Protein AF-A0A7X9LZA5-F1 (afdb_monomer_lite)

Sequence (127 aa):
MIKFIFQLMLGFFCGILMIKWFPLTFPIDASELFVSFVFHPLEFFAASIMFIIGIIVNGKIINSMITILVTAVKRRNIPFRKFTLGIVLLVVYAALLKVGFWQTLALLSFSIAYGIISLDFRKENTL

Secondary structure (DSSP, 8-state):
-HHHHHHHHHHHHHHHHHHHHS---SS--HHHHHHHHHH-HHHHHHHHHHHHHHHHHHHHHHHHHHHHHHHHHHHS---HHHHHHHHHHHHHHHHHHHH-HHHHHHHHHHHHHHHHHHHHHHHHTT-

Structure (mmCIF, N/CA/C/O backbone):
data_AF-A0A7X9LZA5-F1
#
_entry.id   AF-A0A7X9LZA5-F1
#
loop_
_atom_site.group_PDB
_atom_site.id
_atom_site.type_symbol
_atom_site.label_atom_id
_atom_site.label_alt_id
_atom_site.label_comp_id
_atom_site.label_asym_id
_atom_site.label_entity_id
_atom_site.label_seq_id
_atom_site.pdbx_PDB_ins_code
_atom_site.Cartn_x
_atom_site.Cartn_y
_atom_site.Cartn_z
_atom_site.occupancy
_atom_site.B_iso_or_equiv
_atom_site.auth_seq_id
_atom_site.auth_comp_id
_atom_site.auth_asym_id
_atom_site.auth_atom_id
_atom_site.pdbx_PDB_model_num
ATOM 1 N N . MET A 1 1 ? -20.650 -3.350 4.205 1.00 69.62 1 MET A N 1
ATOM 2 C CA . MET A 1 1 ? -19.726 -4.499 4.065 1.00 69.62 1 MET A CA 1
ATOM 3 C C . MET A 1 1 ? -19.348 -4.748 2.609 1.00 69.62 1 MET A C 1
ATOM 5 O O . MET A 1 1 ? -18.157 -4.753 2.349 1.00 69.62 1 MET A O 1
ATOM 9 N N . ILE A 1 2 ? -20.303 -4.808 1.663 1.00 77.81 2 ILE A N 1
ATOM 10 C CA . ILE A 1 2 ? -20.018 -4.908 0.210 1.00 77.81 2 ILE A CA 1
ATOM 11 C C . ILE A 1 2 ? -18.943 -3.917 -0.266 1.00 77.81 2 ILE A C 1
ATOM 13 O O . ILE A 1 2 ? -17.978 -4.327 -0.895 1.00 77.81 2 ILE A O 1
ATOM 17 N N . LYS A 1 3 ? -19.047 -2.631 0.110 1.00 81.81 3 LYS A N 1
ATOM 18 C CA . LYS A 1 3 ? -18.068 -1.602 -0.293 1.00 81.81 3 LYS A CA 1
ATOM 19 C C . LYS A 1 3 ? -16.641 -1.930 0.162 1.00 81.81 3 LYS A C 1
ATOM 21 O O . LYS A 1 3 ? -15.701 -1.688 -0.577 1.00 81.81 3 LYS A O 1
ATOM 26 N N . PHE A 1 4 ? -16.497 -2.496 1.359 1.00 78.88 4 PHE A N 1
ATOM 27 C CA . PHE A 1 4 ? -15.199 -2.837 1.943 1.00 78.88 4 PHE A CA 1
ATOM 28 C C . PHE A 1 4 ? -14.596 -4.071 1.276 1.00 78.88 4 PHE A C 1
ATOM 30 O O . PHE A 1 4 ? -13.412 -4.092 0.984 1.00 78.88 4 PHE A O 1
ATOM 37 N N . ILE A 1 5 ? -15.429 -5.074 0.989 1.00 82.62 5 ILE A N 1
ATOM 38 C CA . ILE A 1 5 ? -15.025 -6.276 0.250 1.00 82.62 5 ILE A CA 1
ATOM 39 C C . ILE A 1 5 ? -14.592 -5.891 -1.166 1.00 82.62 5 ILE A C 1
ATOM 41 O O . ILE A 1 5 ? -13.539 -6.320 -1.617 1.00 82.62 5 ILE A O 1
ATOM 45 N N . PHE A 1 6 ? -15.352 -5.022 -1.836 1.00 85.88 6 PHE A N 1
ATOM 46 C CA . PHE A 1 6 ? -14.997 -4.526 -3.162 1.00 85.88 6 PHE A CA 1
ATOM 47 C C . PHE A 1 6 ? -13.680 -3.741 -3.145 1.00 85.88 6 PHE A C 1
ATOM 49 O O . PHE A 1 6 ? -12.823 -3.970 -3.986 1.00 85.88 6 PHE A O 1
ATOM 56 N N . GLN A 1 7 ? -13.480 -2.866 -2.153 1.00 85.75 7 GLN A N 1
ATOM 57 C CA . GLN A 1 7 ? -12.209 -2.161 -1.958 1.00 85.75 7 GLN A CA 1
ATOM 58 C C . GLN A 1 7 ? -11.053 -3.126 -1.686 1.00 85.75 7 GLN A C 1
ATOM 60 O O . GLN A 1 7 ? -9.979 -2.952 -2.244 1.00 85.75 7 GLN A O 1
ATOM 65 N N . LEU A 1 8 ? -11.268 -4.159 -0.875 1.00 85.06 8 LEU A N 1
ATOM 66 C CA . LEU A 1 8 ? -10.257 -5.169 -0.581 1.00 85.06 8 LEU A CA 1
ATOM 67 C C . LEU A 1 8 ? -9.869 -5.954 -1.844 1.00 85.06 8 LEU A C 1
ATOM 69 O O . LEU A 1 8 ? -8.686 -6.116 -2.124 1.00 85.06 8 LEU A O 1
ATOM 73 N N . MET A 1 9 ? -10.857 -6.395 -2.628 1.00 87.50 9 MET A N 1
ATOM 74 C CA . MET A 1 9 ? -10.626 -7.082 -3.902 1.00 87.50 9 MET A CA 1
ATOM 75 C C . MET A 1 9 ? -9.905 -6.180 -4.902 1.00 87.50 9 MET A C 1
ATOM 77 O O . MET A 1 9 ? -8.954 -6.617 -5.542 1.00 87.50 9 MET A O 1
ATOM 81 N N . LEU A 1 10 ? -10.323 -4.917 -5.006 1.00 89.50 10 LEU A N 1
ATOM 82 C CA . LEU A 1 10 ? -9.702 -3.937 -5.889 1.00 89.50 10 LEU A CA 1
ATOM 83 C C . LEU A 1 10 ? -8.252 -3.656 -5.471 1.00 89.50 10 LEU A C 1
ATOM 85 O O . LEU A 1 10 ? -7.362 -3.696 -6.310 1.00 89.50 10 LEU A O 1
ATOM 89 N N . GLY A 1 11 ? -7.997 -3.443 -4.177 1.00 87.75 11 GLY A N 1
ATOM 90 C CA . GLY A 1 11 ? -6.653 -3.224 -3.639 1.00 87.75 11 GLY A CA 1
ATOM 91 C C . GLY A 1 11 ? -5.734 -4.430 -3.842 1.00 87.75 11 GLY A C 1
ATOM 92 O O . GLY A 1 11 ? -4.578 -4.257 -4.225 1.00 87.75 11 GLY A O 1
ATOM 93 N N . PHE A 1 12 ? -6.257 -5.646 -3.660 1.00 86.94 12 PHE A N 1
ATOM 94 C CA . PHE A 1 12 ? -5.539 -6.891 -3.938 1.00 86.94 12 PHE A CA 1
ATOM 95 C C . PHE A 1 12 ? -5.191 -7.030 -5.422 1.00 86.94 12 PHE A C 1
ATOM 97 O O . PHE A 1 12 ? -4.046 -7.317 -5.767 1.00 86.94 12 PHE A O 1
ATOM 104 N N . PHE A 1 13 ? -6.163 -6.784 -6.301 1.00 90.38 13 PHE A N 1
ATOM 105 C CA . PHE A 1 13 ? -5.974 -6.862 -7.745 1.00 90.38 13 PHE A CA 1
ATOM 106 C C . PHE A 1 13 ? -4.947 -5.835 -8.232 1.00 90.38 13 PHE A C 1
ATOM 108 O O . PHE A 1 13 ? -3.999 -6.203 -8.921 1.00 90.38 13 PHE A O 1
ATOM 115 N N . CYS A 1 14 ? -5.069 -4.575 -7.801 1.00 89.50 14 CYS A N 1
ATOM 116 C CA . CYS A 1 14 ? -4.089 -3.531 -8.095 1.00 89.50 14 CYS A CA 1
ATOM 117 C C . CYS A 1 14 ? -2.688 -3.907 -7.599 1.00 89.50 14 CYS A C 1
ATOM 119 O O . CYS A 1 14 ? -1.722 -3.732 -8.335 1.00 89.50 14 CYS A O 1
ATOM 121 N N . GLY A 1 15 ? -2.576 -4.471 -6.391 1.00 85.88 15 GLY A N 1
ATOM 122 C CA . GLY A 1 15 ? -1.299 -4.934 -5.853 1.00 85.88 15 GLY A CA 1
ATOM 123 C C . GLY A 1 15 ? -0.667 -6.046 -6.693 1.00 85.88 15 GLY A C 1
ATOM 124 O O . GLY A 1 15 ? 0.515 -5.969 -7.002 1.00 85.88 15 GLY A O 1
ATOM 125 N N . ILE A 1 16 ? -1.443 -7.040 -7.137 1.00 87.44 16 ILE A N 1
ATOM 126 C CA . ILE A 1 16 ? -0.932 -8.106 -8.016 1.00 87.44 16 ILE A CA 1
ATOM 127 C C . ILE A 1 16 ? -0.494 -7.558 -9.375 1.00 87.44 16 ILE A C 1
ATOM 129 O O . ILE A 1 16 ? 0.579 -7.921 -9.854 1.00 87.44 16 ILE A O 1
ATOM 133 N N . LEU A 1 17 ? -1.314 -6.714 -10.008 1.00 87.00 17 LEU A N 1
ATOM 134 C CA . LEU A 1 17 ? -0.994 -6.135 -11.316 1.00 87.00 17 LEU A CA 1
ATOM 135 C C . LEU A 1 17 ? 0.281 -5.299 -11.240 1.00 87.00 17 LEU A C 1
ATOM 137 O O . LEU A 1 17 ? 1.168 -5.446 -12.073 1.00 87.00 17 LEU A O 1
ATOM 141 N N . MET A 1 18 ? 0.402 -4.487 -10.194 1.00 86.50 18 MET A N 1
ATOM 142 C CA . MET A 1 18 ? 1.607 -3.721 -9.922 1.00 86.50 18 MET A CA 1
ATOM 143 C C . MET A 1 18 ? 2.825 -4.626 -9.717 1.00 86.50 18 MET A C 1
ATOM 145 O O . MET A 1 18 ? 3.859 -4.367 -10.317 1.00 86.50 18 MET A O 1
ATOM 149 N N . ILE A 1 19 ? 2.726 -5.693 -8.915 1.00 85.88 19 ILE A N 1
ATOM 150 C CA . ILE A 1 19 ? 3.856 -6.611 -8.697 1.00 85.88 19 ILE A CA 1
ATOM 151 C C . ILE A 1 19 ? 4.304 -7.263 -10.010 1.00 85.88 19 ILE A C 1
ATOM 153 O O . ILE A 1 19 ? 5.498 -7.434 -10.228 1.00 85.88 19 ILE A O 1
ATOM 157 N N . LYS A 1 20 ? 3.360 -7.614 -10.889 1.00 85.44 20 LYS A N 1
ATOM 158 C CA . LYS A 1 20 ? 3.672 -8.237 -12.181 1.00 85.44 20 LYS A CA 1
ATOM 159 C C . LYS A 1 20 ? 4.292 -7.278 -13.190 1.00 85.44 20 LYS A C 1
ATOM 161 O O . LYS A 1 20 ? 5.125 -7.710 -13.975 1.00 85.44 20 LYS A O 1
ATOM 166 N N . TRP A 1 21 ? 3.846 -6.027 -13.215 1.00 84.50 21 TRP A N 1
ATOM 167 C CA . TRP A 1 21 ? 4.265 -5.056 -14.227 1.00 84.50 21 TRP A CA 1
ATOM 168 C C . TRP A 1 21 ? 5.419 -4.163 -13.785 1.00 84.50 21 TRP A C 1
ATOM 170 O O . TRP A 1 21 ? 6.027 -3.513 -14.625 1.00 84.50 21 TRP A O 1
ATOM 180 N N . PHE A 1 22 ? 5.725 -4.111 -12.489 1.00 78.56 22 PHE A N 1
ATOM 181 C CA . PHE A 1 22 ? 6.804 -3.283 -11.971 1.00 78.56 22 PHE A CA 1
ATOM 182 C C . PHE A 1 22 ? 8.046 -4.138 -11.674 1.00 78.56 22 PHE A C 1
ATOM 184 O O . PHE A 1 22 ? 8.041 -4.901 -10.695 1.00 78.56 22 PHE A O 1
ATOM 191 N N . PRO A 1 23 ? 9.123 -4.014 -12.474 1.00 67.12 23 PRO A N 1
ATOM 192 C CA . PRO A 1 23 ? 10.367 -4.735 -12.245 1.00 67.12 23 PRO A CA 1
ATOM 193 C C . PRO A 1 23 ? 11.115 -4.084 -11.078 1.00 67.12 23 PRO A C 1
ATOM 195 O O . PRO A 1 23 ? 11.946 -3.201 -11.235 1.00 67.12 23 PRO A O 1
ATOM 198 N N . LEU A 1 24 ? 10.755 -4.496 -9.868 1.00 66.44 24 LEU A N 1
ATOM 199 C CA . LEU A 1 24 ? 11.489 -4.204 -8.640 1.00 66.44 24 LEU A CA 1
ATOM 200 C C . LEU A 1 24 ? 12.276 -5.471 -8.298 1.00 66.44 24 LEU A C 1
ATOM 202 O O . LEU A 1 24 ? 11.812 -6.327 -7.539 1.00 66.44 24 LEU A O 1
ATOM 206 N N . THR A 1 25 ? 13.428 -5.627 -8.943 1.00 65.62 25 THR A N 1
ATOM 207 C CA . THR A 1 25 ? 14.438 -6.623 -8.572 1.00 65.62 25 THR A CA 1
ATOM 208 C C . THR A 1 25 ? 15.262 -6.078 -7.399 1.00 65.62 25 THR A C 1
ATOM 210 O O . THR A 1 25 ? 15.245 -4.879 -7.107 1.00 65.62 25 THR A O 1
ATOM 213 N N . PHE A 1 26 ? 15.911 -6.968 -6.644 1.00 60.16 26 PHE A N 1
ATOM 214 C CA . PHE A 1 26 ? 16.825 -6.562 -5.578 1.00 60.16 26 PHE A CA 1
ATOM 215 C C . PHE A 1 26 ? 18.264 -6.893 -5.978 1.00 60.16 26 PHE A C 1
ATOM 217 O O . PHE A 1 26 ? 18.507 -8.042 -6.360 1.00 60.16 26 PHE A O 1
ATOM 224 N N . PRO A 1 27 ? 19.222 -5.962 -5.814 1.00 68.81 27 PRO A N 1
ATOM 225 C CA . PRO A 1 27 ? 19.082 -4.599 -5.277 1.00 68.81 27 PRO A CA 1
ATOM 226 C C . PRO A 1 27 ? 18.247 -3.680 -6.180 1.00 68.81 27 PRO A C 1
ATOM 228 O O . PRO A 1 27 ? 18.218 -3.877 -7.386 1.00 68.81 27 PRO A O 1
ATOM 231 N N . ILE A 1 28 ? 17.560 -2.694 -5.583 1.00 67.56 28 ILE A N 1
ATOM 232 C CA . ILE A 1 28 ? 16.769 -1.717 -6.346 1.00 67.56 28 ILE A CA 1
ATOM 233 C C . ILE A 1 28 ? 17.737 -0.914 -7.212 1.00 67.56 28 ILE A C 1
ATOM 235 O O . ILE A 1 28 ? 18.419 -0.019 -6.709 1.00 67.56 28 ILE A O 1
ATOM 239 N N . ASP A 1 29 ? 17.787 -1.239 -8.499 1.00 76.12 29 ASP A N 1
ATOM 240 C CA . ASP A 1 29 ? 18.558 -0.490 -9.474 1.00 76.12 29 ASP A CA 1
ATOM 241 C C . ASP A 1 29 ? 17.650 0.529 -10.166 1.00 76.12 29 ASP A C 1
ATOM 243 O O . ASP A 1 29 ? 16.722 0.190 -10.907 1.00 76.12 29 ASP A O 1
ATOM 247 N N . ALA A 1 30 ? 17.910 1.813 -9.915 1.00 77.50 30 ALA A N 1
ATOM 248 C CA . ALA A 1 30 ? 17.198 2.888 -10.594 1.00 77.50 30 ALA A CA 1
ATOM 249 C C . ALA A 1 30 ? 17.392 2.803 -12.116 1.00 77.50 30 ALA A C 1
ATOM 251 O O . ALA A 1 30 ? 16.482 3.161 -12.863 1.00 77.50 30 ALA A O 1
ATOM 252 N N . SER A 1 31 ? 18.534 2.287 -12.585 1.00 81.25 31 SER A N 1
ATOM 253 C CA . SER A 1 31 ? 18.786 2.066 -14.005 1.00 81.25 31 SER A CA 1
ATOM 254 C C . SER A 1 31 ? 17.805 1.062 -14.604 1.00 81.25 31 SER A C 1
ATOM 256 O O . SER A 1 31 ? 17.289 1.330 -15.684 1.00 81.25 31 SER A O 1
ATOM 258 N N . GLU A 1 32 ? 17.452 -0.022 -13.905 1.00 78.06 32 GLU A N 1
ATOM 259 C CA . GLU A 1 32 ? 16.429 -0.966 -14.383 1.00 78.06 32 GLU A CA 1
ATOM 260 C C . GLU A 1 32 ? 15.046 -0.316 -14.493 1.00 78.06 32 GLU A C 1
ATOM 262 O O . GLU A 1 32 ? 14.312 -0.592 -15.443 1.00 78.06 32 GLU A O 1
ATOM 267 N N . LEU A 1 33 ? 14.705 0.609 -13.588 1.00 77.50 33 LEU A N 1
ATOM 268 C CA . LEU A 1 33 ? 13.461 1.375 -13.698 1.00 77.50 33 LEU A CA 1
ATOM 269 C C . LEU A 1 33 ? 13.448 2.272 -14.934 1.00 77.50 33 LEU A C 1
ATOM 271 O O . LEU A 1 33 ? 12.459 2.282 -15.667 1.00 77.50 33 LEU A O 1
ATOM 275 N N . PHE A 1 34 ? 14.536 2.999 -15.198 1.00 82.00 34 PHE A N 1
ATOM 276 C CA . PHE A 1 34 ? 14.639 3.839 -16.394 1.00 82.00 34 PHE A CA 1
ATOM 277 C C . PHE A 1 34 ? 14.655 3.007 -17.678 1.00 82.00 34 PHE A C 1
ATOM 279 O O . PHE A 1 34 ? 13.995 3.371 -18.647 1.00 82.00 34 PHE A O 1
ATOM 286 N N . VAL A 1 35 ? 15.349 1.869 -17.681 1.00 83.94 35 VAL A N 1
ATOM 287 C CA . VAL A 1 35 ? 15.356 0.922 -18.802 1.00 83.94 35 VAL A CA 1
ATOM 288 C C . VAL A 1 35 ? 13.942 0.396 -19.042 1.00 83.94 35 VAL A C 1
ATOM 290 O O . VAL A 1 35 ? 13.437 0.508 -20.154 1.00 83.94 35 VAL A O 1
ATOM 293 N N . SER A 1 36 ? 13.242 -0.082 -18.012 1.00 79.12 36 SER A N 1
ATOM 294 C CA . SER A 1 36 ? 11.857 -0.542 -18.155 1.00 79.12 36 SER A CA 1
ATOM 295 C C . SER A 1 36 ? 10.922 0.567 -18.631 1.00 79.12 36 SER A C 1
ATOM 297 O O . SER A 1 36 ? 10.026 0.298 -19.426 1.00 79.12 36 SER A O 1
ATOM 299 N N . PHE A 1 37 ? 11.123 1.806 -18.185 1.00 81.88 37 PHE A N 1
ATOM 300 C CA . PHE A 1 37 ? 10.348 2.950 -18.654 1.00 81.88 37 PHE A CA 1
ATOM 301 C C . PHE A 1 37 ? 10.584 3.241 -20.144 1.00 81.88 37 PHE A C 1
ATOM 303 O O . PHE A 1 37 ? 9.635 3.529 -20.868 1.00 81.88 37 PHE A O 1
ATOM 310 N N . VAL A 1 38 ? 11.830 3.134 -20.613 1.00 86.88 38 VAL A N 1
ATOM 311 C CA . VAL A 1 38 ? 12.196 3.375 -22.017 1.00 86.88 38 VAL A CA 1
ATOM 312 C C . VAL A 1 38 ? 11.737 2.233 -22.929 1.00 86.88 38 VAL A C 1
ATOM 314 O O . VAL A 1 38 ? 11.193 2.495 -23.999 1.00 86.88 38 VAL A O 1
ATOM 317 N N . PHE A 1 39 ? 11.937 0.977 -22.522 1.00 86.62 39 PHE A N 1
ATOM 318 C CA . PHE A 1 39 ? 11.626 -0.194 -23.348 1.00 86.62 39 PHE A CA 1
ATOM 319 C C . PHE A 1 39 ? 10.154 -0.627 -23.262 1.00 86.62 39 PHE A C 1
ATOM 321 O O . PHE A 1 39 ? 9.597 -1.082 -24.258 1.00 86.62 39 PHE A O 1
ATOM 328 N N . HIS A 1 40 ? 9.506 -0.449 -22.106 1.00 86.19 40 HIS A N 1
ATOM 329 C CA . HIS A 1 40 ? 8.126 -0.872 -21.838 1.00 86.19 40 HIS A CA 1
ATOM 330 C C . HIS A 1 40 ? 7.292 0.251 -21.184 1.00 86.19 40 HIS A C 1
ATOM 332 O O . HIS A 1 40 ? 6.752 0.087 -20.083 1.00 86.19 40 HIS A O 1
ATOM 338 N N . PRO A 1 41 ? 7.126 1.408 -21.856 1.00 86.19 41 PRO A N 1
ATOM 339 C CA . PRO A 1 41 ? 6.489 2.583 -21.262 1.00 86.19 41 PRO A CA 1
ATOM 340 C C . PRO A 1 41 ? 5.044 2.318 -20.825 1.00 86.19 41 PRO A C 1
ATOM 342 O O . PRO A 1 41 ? 4.626 2.764 -19.759 1.00 86.19 41 PRO A O 1
ATOM 345 N N . LEU A 1 42 ? 4.273 1.563 -21.615 1.00 89.00 42 LEU A N 1
ATOM 346 C CA . LEU A 1 42 ? 2.869 1.267 -21.309 1.00 89.00 42 LEU A CA 1
ATOM 347 C C . LEU A 1 42 ? 2.711 0.433 -20.032 1.00 89.00 42 LEU A C 1
ATOM 349 O O . LEU A 1 42 ? 1.839 0.728 -19.216 1.00 89.00 42 LEU A O 1
ATOM 353 N N . GLU A 1 43 ? 3.555 -0.580 -19.847 1.00 86.50 43 GLU A N 1
ATOM 354 C CA . GLU A 1 43 ? 3.529 -1.456 -18.671 1.00 86.50 43 GLU A CA 1
ATOM 355 C C . GLU A 1 43 ? 3.922 -0.674 -17.416 1.00 86.50 43 GLU A C 1
ATOM 357 O O . GLU A 1 43 ? 3.232 -0.749 -16.399 1.00 86.50 43 GLU A O 1
ATOM 362 N N . PHE A 1 44 ? 4.949 0.174 -17.522 1.00 85.75 44 PHE A N 1
ATOM 363 C CA . PHE A 1 44 ? 5.369 1.061 -16.441 1.00 85.75 44 PHE A CA 1
ATOM 364 C C . PHE A 1 44 ? 4.276 2.068 -16.043 1.00 85.75 44 PHE A C 1
ATOM 366 O O . PHE A 1 44 ? 3.994 2.262 -14.854 1.00 85.75 44 PHE A O 1
ATOM 373 N N . PHE A 1 45 ? 3.618 2.698 -17.023 1.00 88.25 45 PHE A N 1
ATOM 374 C CA . PHE A 1 45 ? 2.494 3.603 -16.770 1.00 88.25 45 PHE A CA 1
ATOM 375 C C . PHE A 1 45 ? 1.318 2.870 -16.122 1.00 88.25 45 PHE A C 1
ATOM 377 O O . PHE A 1 45 ? 0.766 3.350 -15.129 1.00 88.25 45 PHE A O 1
ATOM 384 N N . ALA A 1 46 ? 0.953 1.694 -16.636 1.00 90.38 46 ALA A N 1
ATOM 385 C CA . ALA A 1 46 ? -0.123 0.889 -16.071 1.00 90.38 46 ALA A CA 1
ATOM 386 C C . ALA A 1 46 ? 0.190 0.473 -14.626 1.00 90.38 46 ALA A C 1
ATOM 388 O O . ALA A 1 46 ? -0.668 0.599 -13.751 1.00 90.38 46 ALA A O 1
ATOM 389 N N . ALA A 1 47 ? 1.427 0.056 -14.349 1.00 89.25 47 ALA A N 1
ATOM 390 C CA . ALA A 1 47 ? 1.885 -0.288 -13.008 1.00 89.25 47 ALA A CA 1
ATOM 391 C C . ALA A 1 47 ? 1.821 0.912 -12.054 1.00 89.25 47 ALA A C 1
ATOM 393 O O . ALA A 1 47 ? 1.342 0.776 -10.930 1.00 89.25 47 ALA A O 1
ATOM 394 N N . SER A 1 48 ? 2.227 2.096 -12.518 1.00 88.75 48 SER A N 1
ATOM 395 C CA . SER A 1 48 ? 2.175 3.340 -11.743 1.00 88.75 48 SER A CA 1
ATOM 396 C C . SER A 1 48 ? 0.736 3.751 -11.417 1.00 88.75 48 SER A C 1
ATOM 398 O O . SER A 1 48 ? 0.427 4.105 -10.282 1.00 88.75 48 SER A O 1
ATOM 400 N N . ILE A 1 49 ? -0.185 3.648 -12.380 1.00 91.56 49 ILE A N 1
ATOM 401 C CA . ILE A 1 49 ? -1.614 3.910 -12.151 1.00 91.56 49 ILE A CA 1
ATOM 402 C C . ILE A 1 49 ? -2.185 2.905 -11.144 1.00 91.56 49 ILE A C 1
ATOM 404 O O . ILE A 1 49 ? -2.870 3.303 -10.200 1.00 91.56 49 ILE A O 1
ATOM 408 N N . MET A 1 50 ? -1.875 1.613 -11.297 1.00 92.38 50 MET A N 1
ATOM 409 C CA . MET A 1 50 ? -2.307 0.576 -10.353 1.00 92.38 50 MET A CA 1
ATOM 410 C C . MET A 1 50 ? -1.721 0.793 -8.959 1.00 92.38 50 MET A C 1
ATOM 412 O O . MET A 1 50 ? -2.421 0.570 -7.973 1.00 92.38 50 MET A O 1
ATOM 416 N N . PHE A 1 51 ? -0.489 1.292 -8.864 1.00 89.94 51 PHE A N 1
ATOM 417 C CA . PHE A 1 51 ? 0.122 1.684 -7.601 1.00 89.94 51 PHE A CA 1
ATOM 418 C C . PHE A 1 51 ? -0.643 2.830 -6.941 1.00 89.94 51 PHE A C 1
ATOM 420 O O . PHE A 1 51 ? -1.035 2.706 -5.784 1.00 89.94 51 PHE A O 1
ATOM 427 N N . ILE A 1 52 ? -0.947 3.905 -7.675 1.00 91.06 52 ILE A N 1
ATOM 428 C CA . ILE A 1 52 ? -1.702 5.056 -7.152 1.00 91.06 52 ILE A CA 1
ATOM 429 C C . ILE A 1 52 ? -3.108 4.635 -6.703 1.00 91.06 52 ILE A C 1
ATOM 431 O O . ILE A 1 52 ? -3.530 4.958 -5.590 1.00 91.06 52 ILE A O 1
ATOM 435 N N . ILE A 1 53 ? -3.835 3.880 -7.533 1.00 91.81 53 ILE A N 1
ATOM 436 C CA . ILE A 1 53 ? -5.162 3.357 -7.177 1.00 91.81 53 ILE A CA 1
ATOM 437 C C . ILE A 1 53 ? -5.051 2.457 -5.943 1.00 91.81 53 ILE A C 1
ATOM 439 O O . ILE A 1 53 ? -5.839 2.594 -5.004 1.00 91.81 53 ILE A O 1
ATOM 443 N N . GLY A 1 54 ? -4.044 1.583 -5.920 1.00 90.56 54 GLY A N 1
ATOM 444 C CA . GLY A 1 54 ? -3.722 0.719 -4.795 1.00 90.56 54 GLY A CA 1
ATOM 445 C C . GLY A 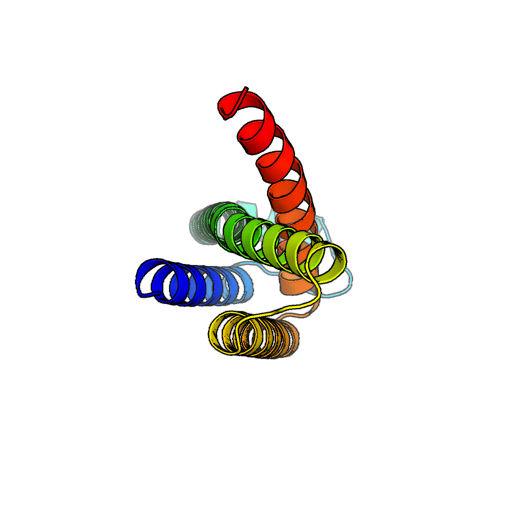1 54 ? -3.520 1.515 -3.509 1.00 90.56 54 GLY A C 1
ATOM 446 O O . GLY A 1 54 ? -4.150 1.184 -2.508 1.00 90.56 54 GLY A O 1
ATOM 447 N N . ILE A 1 55 ? -2.726 2.589 -3.536 1.00 90.50 55 ILE A N 1
ATOM 448 C CA . ILE A 1 55 ? -2.485 3.480 -2.389 1.00 90.50 55 ILE A CA 1
ATOM 449 C C . ILE A 1 55 ? -3.794 4.088 -1.884 1.00 90.50 55 ILE A C 1
ATOM 451 O O . ILE A 1 55 ? -4.083 4.031 -0.689 1.00 90.50 55 ILE A O 1
ATOM 455 N N . ILE A 1 56 ? -4.614 4.643 -2.780 1.00 89.81 56 ILE A 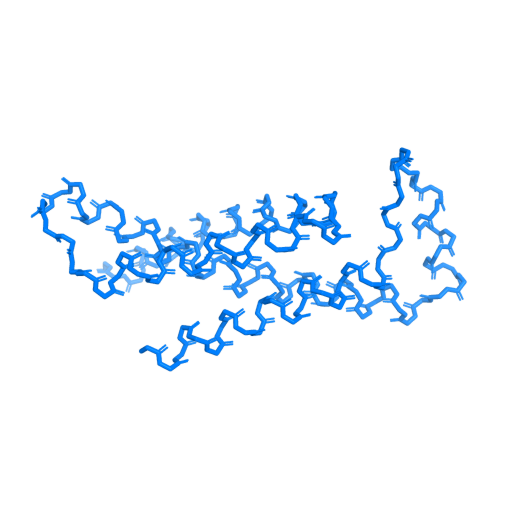N 1
ATOM 456 C CA . ILE A 1 56 ? -5.864 5.319 -2.406 1.00 89.81 56 ILE A CA 1
ATOM 457 C C . ILE A 1 56 ? -6.849 4.331 -1.771 1.00 89.81 56 ILE A C 1
ATOM 459 O O . ILE A 1 56 ? -7.471 4.620 -0.744 1.00 89.81 56 ILE A O 1
ATOM 463 N N . VAL A 1 57 ? -7.024 3.164 -2.391 1.00 89.19 57 VAL A N 1
ATOM 464 C CA . VAL A 1 57 ? -7.973 2.142 -1.936 1.00 89.19 57 VAL A CA 1
ATOM 465 C C . VAL A 1 57 ? -7.517 1.543 -0.610 1.00 89.19 57 VAL A C 1
ATOM 467 O O . VAL A 1 57 ? -8.295 1.505 0.346 1.00 89.19 57 VAL A O 1
ATOM 470 N N . ASN A 1 58 ? -6.252 1.139 -0.521 1.00 88.06 58 ASN A N 1
ATOM 471 C CA . ASN A 1 58 ? -5.695 0.558 0.692 1.00 88.06 58 ASN A CA 1
ATOM 472 C C . ASN A 1 58 ? -5.610 1.569 1.831 1.00 88.06 58 ASN A C 1
ATOM 474 O O . ASN A 1 58 ? -5.961 1.248 2.963 1.00 88.06 58 ASN A O 1
ATOM 478 N N . GLY A 1 59 ? -5.228 2.813 1.555 1.00 86.81 59 GLY A N 1
ATOM 479 C CA . GLY A 1 59 ? -5.174 3.837 2.587 1.00 86.81 59 GLY A CA 1
ATOM 480 C C . GLY A 1 59 ? -6.555 4.183 3.154 1.00 86.81 59 GLY A C 1
ATOM 481 O O . GLY A 1 59 ? -6.677 4.363 4.363 1.00 86.81 59 GLY A O 1
ATOM 482 N N . LYS A 1 60 ? -7.638 4.134 2.358 1.00 86.31 60 LYS A N 1
ATOM 483 C CA . LYS A 1 60 ? -9.021 4.221 2.886 1.00 86.31 60 LYS A CA 1
ATOM 484 C C . LYS A 1 60 ? -9.372 3.058 3.823 1.00 86.31 60 LYS A C 1
ATOM 486 O O . LYS A 1 60 ? -10.080 3.250 4.820 1.00 86.31 60 LYS A O 1
ATOM 491 N N . ILE A 1 61 ? -8.891 1.855 3.516 1.00 84.31 61 ILE A N 1
ATOM 492 C CA . ILE A 1 61 ? -9.078 0.675 4.366 1.00 84.31 61 ILE A CA 1
ATOM 493 C C . ILE A 1 61 ? -8.288 0.829 5.675 1.00 84.31 61 ILE A C 1
ATOM 495 O O . ILE A 1 61 ? -8.852 0.629 6.753 1.00 84.31 61 ILE A O 1
ATOM 499 N N . ILE A 1 62 ? -7.024 1.254 5.596 1.00 86.00 62 ILE A N 1
ATOM 500 C CA . ILE A 1 62 ? -6.154 1.514 6.752 1.00 86.00 62 ILE A CA 1
ATOM 501 C C . ILE A 1 62 ? -6.756 2.603 7.645 1.00 86.00 62 ILE A C 1
ATOM 503 O O . ILE A 1 62 ? -6.888 2.403 8.847 1.00 86.00 62 ILE A O 1
ATOM 507 N N . ASN A 1 63 ? -7.216 3.710 7.065 1.00 85.50 63 ASN A N 1
ATOM 508 C CA . ASN A 1 63 ? -7.934 4.780 7.759 1.00 85.50 63 ASN A CA 1
ATOM 509 C C . ASN A 1 63 ? -9.135 4.245 8.556 1.00 85.50 63 ASN A C 1
ATOM 511 O O . ASN A 1 63 ? -9.302 4.536 9.746 1.00 85.50 63 ASN A O 1
ATOM 515 N N . SER A 1 64 ? -9.946 3.400 7.913 1.00 82.38 64 SER A N 1
ATOM 516 C CA . SER A 1 64 ? -11.095 2.768 8.559 1.00 82.38 64 SER A CA 1
ATOM 517 C C . SER A 1 64 ? -10.655 1.878 9.724 1.00 82.38 64 SER A C 1
ATOM 519 O O . SER A 1 64 ? -11.267 1.924 10.788 1.00 82.38 64 SER A O 1
ATOM 521 N N . MET A 1 65 ? -9.575 1.109 9.560 1.00 80.19 65 MET A N 1
ATOM 522 C CA . MET A 1 65 ? -9.021 0.257 10.617 1.00 80.19 65 MET A CA 1
ATOM 523 C C . MET A 1 65 ? -8.464 1.060 11.791 1.00 80.19 65 MET A C 1
ATOM 525 O O . MET A 1 65 ? -8.780 0.740 12.934 1.00 80.19 65 MET A O 1
ATOM 529 N N . ILE A 1 66 ? -7.715 2.133 11.533 1.00 82.62 66 ILE A N 1
ATOM 530 C CA . ILE A 1 66 ? -7.193 3.024 12.577 1.00 82.62 66 ILE A CA 1
ATOM 531 C C . ILE A 1 66 ? -8.353 3.650 13.353 1.00 82.62 66 ILE A C 1
ATOM 533 O O . ILE A 1 66 ? -8.363 3.613 14.580 1.00 82.62 66 ILE A O 1
ATOM 537 N N . THR A 1 67 ? -9.386 4.142 12.664 1.00 81.62 67 THR A N 1
ATOM 538 C CA . THR A 1 67 ? -10.582 4.703 13.316 1.00 81.62 67 THR A CA 1
ATOM 539 C C . THR A 1 67 ? -11.259 3.675 14.227 1.00 81.62 67 THR A C 1
ATOM 541 O O . THR A 1 67 ? -11.700 3.997 15.336 1.00 81.62 67 THR A O 1
ATOM 544 N N . ILE A 1 68 ? -11.333 2.418 13.781 1.00 78.38 68 ILE A N 1
ATOM 545 C CA . ILE A 1 68 ? -11.896 1.316 14.565 1.00 78.38 68 ILE A CA 1
ATOM 546 C C . ILE A 1 68 ? -11.019 1.011 15.779 1.00 78.38 68 ILE A C 1
ATOM 548 O O . ILE A 1 68 ? -11.567 0.890 16.870 1.00 78.38 68 ILE A O 1
ATOM 552 N N . LEU A 1 69 ? -9.697 0.933 15.615 1.00 78.94 69 LEU A N 1
ATOM 553 C CA . LEU A 1 69 ? -8.740 0.698 16.699 1.00 78.94 69 LEU A CA 1
ATOM 554 C C . LEU A 1 69 ? -8.801 1.807 17.756 1.00 78.94 69 LEU A C 1
ATOM 556 O O . LEU A 1 69 ? -8.932 1.519 18.941 1.00 78.94 69 LEU A O 1
ATOM 560 N N . VAL A 1 70 ? -8.812 3.074 17.344 1.00 80.31 70 VAL A N 1
ATOM 561 C CA . VAL A 1 70 ? -8.930 4.217 18.264 1.00 80.31 70 VAL A CA 1
ATOM 562 C C . VAL A 1 70 ? -10.258 4.171 19.027 1.00 80.31 70 VAL A C 1
ATOM 564 O O . VAL A 1 70 ? -10.297 4.344 20.246 1.00 80.31 70 VAL A O 1
ATOM 567 N N . THR A 1 71 ? -11.362 3.875 18.333 1.00 76.25 71 THR A N 1
ATOM 568 C CA . THR A 1 71 ? -12.685 3.753 18.969 1.00 76.25 71 THR A CA 1
ATOM 569 C C . THR A 1 71 ? -12.743 2.560 19.927 1.00 76.25 71 THR A C 1
ATOM 571 O O . THR A 1 71 ? -13.351 2.655 20.992 1.00 76.25 71 THR A O 1
ATOM 574 N N . ALA A 1 72 ? -12.100 1.450 19.567 1.00 75.50 72 ALA A N 1
ATOM 575 C CA . ALA A 1 72 ? -12.011 0.239 20.369 1.00 75.50 72 ALA A CA 1
ATOM 576 C C . ALA A 1 72 ? -11.284 0.475 21.692 1.00 75.50 72 ALA A C 1
ATOM 578 O O . ALA A 1 72 ? -11.794 0.098 22.746 1.00 75.50 72 ALA A O 1
ATOM 579 N N . VAL A 1 73 ? -10.133 1.149 21.632 1.00 77.31 73 VAL A N 1
ATOM 580 C CA . VAL A 1 73 ? -9.353 1.529 22.814 1.00 77.31 73 VAL A CA 1
ATOM 581 C C . VAL A 1 73 ? -10.177 2.445 23.723 1.00 77.31 73 VAL A C 1
ATOM 583 O O . VAL A 1 73 ? -10.166 2.270 24.938 1.00 77.31 73 VAL A O 1
ATOM 586 N N . LYS A 1 74 ? -10.967 3.367 23.151 1.00 78.06 74 LYS A N 1
ATOM 587 C CA . LYS A 1 74 ? -11.767 4.332 23.922 1.00 78.06 74 LYS A CA 1
ATOM 588 C C . LYS A 1 74 ? -13.068 3.765 24.512 1.00 78.06 74 LYS A C 1
ATOM 590 O O . LYS A 1 74 ? -13.476 4.201 25.581 1.00 78.06 74 LYS A O 1
ATOM 595 N N . ARG A 1 75 ? -13.756 2.842 23.826 1.00 73.12 75 ARG A N 1
ATOM 596 C CA . ARG A 1 75 ? -15.081 2.315 24.238 1.00 73.12 75 ARG A CA 1
ATOM 597 C C . ARG A 1 75 ? -15.075 0.853 24.707 1.00 73.12 75 ARG A C 1
ATOM 599 O O . ARG A 1 75 ? -16.138 0.339 25.039 1.00 73.12 75 ARG A O 1
ATOM 606 N N . ARG A 1 76 ? -13.914 0.182 24.728 1.00 66.06 76 ARG A N 1
ATOM 607 C CA . ARG A 1 76 ? -13.708 -1.211 25.187 1.00 66.06 76 ARG A CA 1
ATOM 608 C C . ARG A 1 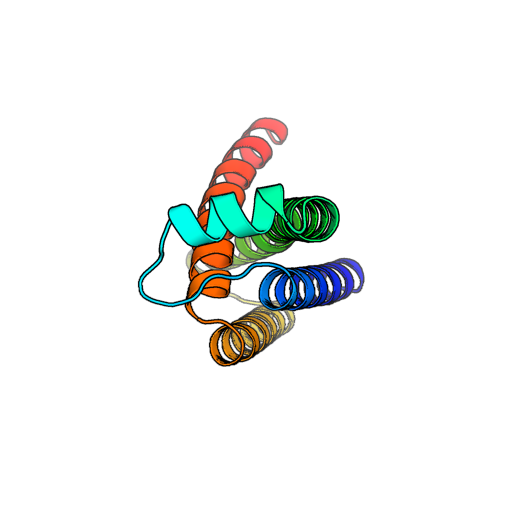76 ? -14.609 -2.277 24.542 1.00 66.06 76 ARG A C 1
ATOM 610 O O . ARG A 1 76 ? -14.677 -3.394 25.042 1.00 66.06 76 ARG A O 1
ATOM 617 N N . ASN A 1 77 ? -15.280 -1.966 23.432 1.00 68.62 77 ASN A N 1
ATOM 618 C CA . ASN A 1 77 ? -16.191 -2.894 22.769 1.00 68.62 77 ASN A CA 1
ATOM 619 C C . ASN A 1 77 ? -15.980 -2.867 21.249 1.00 68.62 77 ASN A C 1
ATOM 621 O O . ASN A 1 77 ? -16.319 -1.893 20.570 1.00 68.62 77 ASN A O 1
ATOM 625 N N . ILE A 1 78 ? -15.377 -3.934 20.722 1.00 66.81 78 ILE A N 1
ATOM 626 C CA . ILE A 1 78 ? -15.155 -4.125 19.287 1.00 66.81 78 ILE A CA 1
ATOM 627 C C . ILE A 1 78 ? -16.228 -5.083 18.784 1.00 66.81 78 ILE A C 1
ATOM 629 O O . ILE A 1 78 ? -16.243 -6.240 19.201 1.00 66.81 78 ILE A O 1
ATOM 633 N N . PRO A 1 79 ? -17.101 -4.676 17.850 1.00 73.94 79 PRO A N 1
ATOM 634 C CA . PRO A 1 79 ? -18.010 -5.632 17.241 1.00 73.94 79 PRO A CA 1
ATOM 635 C C . PRO A 1 79 ? -17.196 -6.674 16.457 1.00 73.94 79 PRO A C 1
ATOM 637 O O . PRO A 1 79 ? -16.380 -6.315 15.606 1.00 73.94 79 PRO A O 1
ATOM 640 N N . PHE A 1 80 ? -17.461 -7.961 16.696 1.00 73.19 80 PHE A N 1
ATOM 641 C CA . PHE A 1 80 ? -16.768 -9.110 16.084 1.00 73.19 80 PHE A CA 1
ATOM 642 C C . PHE A 1 80 ? -16.641 -9.016 14.547 1.00 73.19 80 PHE A C 1
ATOM 644 O O . PHE A 1 80 ? -15.636 -9.402 13.949 1.00 73.19 80 PHE A O 1
ATOM 651 N N . ARG A 1 81 ? -17.630 -8.396 13.890 1.00 71.81 81 ARG A N 1
ATOM 652 C CA . ARG A 1 81 ? -17.635 -8.123 12.439 1.00 71.81 81 ARG A CA 1
ATOM 653 C C . ARG A 1 81 ? -16.503 -7.201 11.967 1.00 71.81 81 ARG A C 1
ATOM 655 O O . ARG A 1 81 ? -16.059 -7.310 10.834 1.00 71.81 81 ARG A O 1
ATOM 662 N N . LYS A 1 82 ? -16.052 -6.262 12.800 1.00 74.56 82 LYS A N 1
ATOM 663 C CA . LYS A 1 82 ? -14.938 -5.361 12.460 1.00 74.56 82 LYS A CA 1
ATOM 664 C C . LYS A 1 82 ? -13.585 -6.030 12.687 1.00 74.56 82 LYS A C 1
ATOM 666 O O . LYS A 1 82 ? -12.658 -5.791 11.923 1.00 74.56 82 LYS A O 1
ATOM 671 N N . PHE A 1 83 ? -13.500 -6.895 13.694 1.00 74.31 83 PHE A N 1
ATOM 672 C CA . PHE A 1 83 ? -12.302 -7.678 13.985 1.00 74.31 83 PHE A CA 1
ATOM 673 C C . PHE A 1 83 ? -11.985 -8.680 12.863 1.00 74.31 83 PHE A C 1
ATOM 675 O O . PHE A 1 83 ? -10.864 -8.723 12.364 1.00 74.31 83 PHE A O 1
ATOM 682 N N . THR A 1 84 ? -13.001 -9.404 12.387 1.00 78.56 84 THR A N 1
ATOM 683 C CA . THR A 1 84 ? -12.877 -10.335 11.248 1.00 78.56 84 THR A CA 1
ATOM 684 C C . THR A 1 84 ? -12.389 -9.648 9.969 1.00 78.56 84 THR A C 1
ATOM 686 O O . THR A 1 84 ? -11.523 -10.187 9.286 1.00 78.56 84 THR A O 1
ATOM 689 N N . LEU A 1 85 ? -12.851 -8.428 9.673 1.00 78.31 85 LEU A N 1
ATOM 690 C CA . LEU A 1 85 ? -12.346 -7.643 8.536 1.00 78.31 85 LEU A CA 1
ATOM 691 C C . LEU A 1 85 ? -10.855 -7.288 8.667 1.00 78.31 85 LEU A C 1
ATOM 693 O O . LEU A 1 85 ? -10.150 -7.262 7.661 1.00 78.31 85 LEU A O 1
ATOM 697 N N . GLY A 1 86 ? -10.371 -7.027 9.886 1.00 78.25 86 GLY A N 1
ATOM 698 C CA . GLY A 1 86 ? -8.955 -6.745 10.145 1.00 78.25 86 GLY A CA 1
ATOM 699 C C . GLY A 1 86 ? -8.069 -7.961 9.893 1.00 78.25 86 GLY A C 1
ATOM 700 O O . GLY A 1 86 ? -7.022 -7.844 9.262 1.00 78.25 86 GLY A O 1
ATOM 701 N N . ILE A 1 87 ? -8.532 -9.143 10.308 1.00 81.19 87 ILE A N 1
ATOM 702 C CA . ILE A 1 87 ? -7.844 -10.412 10.038 1.00 81.19 87 ILE A CA 1
ATOM 703 C C . ILE A 1 87 ? -7.768 -10.673 8.532 1.00 81.19 87 ILE A C 1
ATOM 705 O O . ILE A 1 87 ? -6.698 -10.983 8.018 1.00 81.19 87 ILE A O 1
ATOM 709 N N . VAL A 1 88 ? -8.880 -10.504 7.811 1.00 84.12 88 VAL A N 1
ATOM 710 C CA . VAL A 1 88 ? -8.913 -10.702 6.355 1.00 84.12 88 VAL A CA 1
ATOM 711 C C . VAL A 1 88 ? -7.931 -9.761 5.650 1.00 84.12 88 VAL A C 1
ATOM 713 O O . VAL A 1 88 ? -7.194 -10.203 4.773 1.00 84.12 88 VAL A O 1
ATOM 716 N N . LEU A 1 89 ? -7.860 -8.492 6.063 1.00 81.81 89 LEU A N 1
ATOM 717 C CA . LEU A 1 89 ? -6.885 -7.538 5.532 1.00 81.81 89 LEU A CA 1
ATOM 718 C C . LEU A 1 89 ? -5.441 -8.022 5.728 1.00 81.81 89 LEU A C 1
ATOM 720 O O . LEU A 1 89 ? -4.654 -8.006 4.784 1.00 81.81 89 LEU A O 1
ATOM 724 N N . LEU A 1 90 ? -5.100 -8.471 6.940 1.00 82.31 90 LEU A N 1
ATOM 725 C CA . LEU A 1 90 ? -3.766 -8.989 7.251 1.00 82.31 90 LEU A CA 1
ATOM 726 C C . LEU A 1 90 ? -3.403 -10.191 6.378 1.00 82.31 90 LEU A C 1
ATOM 728 O O . LEU A 1 90 ? -2.291 -10.252 5.861 1.00 82.31 90 LEU A O 1
ATOM 732 N N . VAL A 1 91 ? -4.344 -11.115 6.165 1.00 85.56 91 VAL A N 1
ATOM 733 C CA . VAL A 1 91 ? -4.138 -12.282 5.294 1.00 85.56 91 VAL A CA 1
ATOM 734 C C . VAL A 1 91 ? -3.874 -11.854 3.848 1.00 85.56 91 VAL A C 1
ATOM 736 O O . VAL A 1 91 ? -2.967 -12.383 3.208 1.00 85.56 91 VAL A O 1
ATOM 739 N N . VAL A 1 92 ? -4.619 -10.868 3.343 1.00 84.69 92 VAL A N 1
ATOM 740 C CA . VAL A 1 92 ? -4.443 -10.323 1.987 1.00 84.69 92 VAL A CA 1
ATOM 741 C C . VAL A 1 92 ? -3.055 -9.700 1.811 1.00 84.69 92 VAL A C 1
ATOM 743 O O . VAL A 1 92 ? -2.366 -10.011 0.841 1.00 84.69 92 VAL A O 1
ATOM 746 N N . TYR A 1 93 ? -2.599 -8.883 2.761 1.00 81.00 93 TYR A N 1
ATOM 747 C CA . TYR A 1 93 ? -1.250 -8.310 2.709 1.00 81.00 93 TYR A CA 1
ATOM 748 C C . TYR A 1 93 ? -0.148 -9.356 2.867 1.00 81.00 93 TYR A C 1
ATOM 750 O O . TYR A 1 93 ? 0.865 -9.284 2.173 1.00 81.00 93 TYR A O 1
ATOM 758 N N . ALA A 1 94 ? -0.346 -10.350 3.734 1.00 83.50 94 ALA A N 1
ATOM 759 C CA . ALA A 1 94 ? 0.588 -11.459 3.886 1.00 83.50 94 ALA A CA 1
ATOM 760 C C . ALA A 1 94 ? 0.719 -12.274 2.588 1.00 83.50 94 ALA A C 1
ATOM 762 O O . ALA A 1 94 ? 1.816 -12.716 2.249 1.00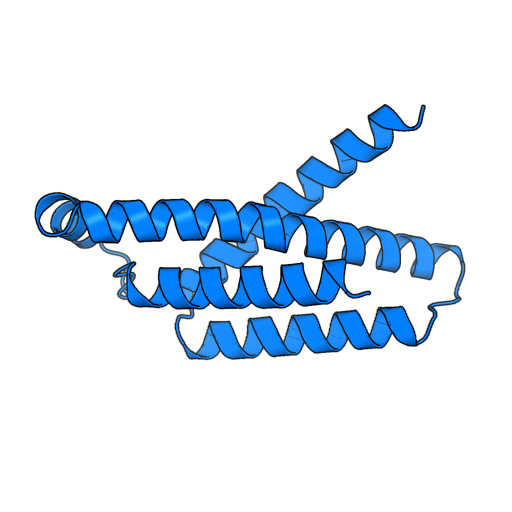 83.50 94 ALA A O 1
ATOM 763 N N . ALA A 1 95 ? -0.373 -12.443 1.835 1.00 84.25 95 ALA A N 1
ATOM 764 C CA . ALA A 1 95 ? -0.336 -13.068 0.518 1.00 84.25 95 ALA A CA 1
ATOM 765 C C . ALA A 1 95 ? 0.445 -12.216 -0.498 1.00 84.25 95 ALA A C 1
ATOM 767 O O . ALA A 1 95 ? 1.289 -12.759 -1.206 1.00 84.25 95 ALA A O 1
ATOM 768 N N . LEU A 1 96 ? 0.232 -10.894 -0.533 1.00 82.25 96 LEU A N 1
ATOM 769 C CA . LEU A 1 96 ? 0.971 -9.979 -1.419 1.00 82.25 96 LEU A CA 1
ATOM 770 C C . LEU A 1 96 ? 2.479 -9.961 -1.131 1.00 82.25 96 LEU A C 1
ATOM 772 O O . LEU A 1 96 ? 3.280 -10.032 -2.063 1.00 82.25 96 LEU A O 1
ATOM 776 N N . LEU A 1 97 ? 2.864 -9.949 0.149 1.00 82.50 97 LEU A N 1
ATOM 777 C CA . LEU A 1 97 ? 4.268 -9.970 0.578 1.00 82.50 97 LEU A CA 1
ATOM 778 C C . LEU A 1 97 ? 5.031 -11.195 0.061 1.00 82.50 97 LEU A C 1
ATOM 780 O O . LEU A 1 97 ? 6.223 -11.088 -0.210 1.00 82.50 97 LEU A O 1
ATOM 784 N N . LYS A 1 98 ? 4.357 -12.344 -0.099 1.00 83.06 98 LYS A N 1
ATOM 785 C CA . LYS A 1 98 ? 4.969 -13.555 -0.668 1.00 83.06 98 LYS A CA 1
ATOM 786 C C . LYS A 1 98 ? 5.234 -13.448 -2.169 1.00 83.06 98 LYS A C 1
ATOM 788 O O . LYS A 1 98 ? 6.122 -14.134 -2.658 1.00 83.06 98 LYS A O 1
ATOM 793 N N . VAL A 1 99 ? 4.456 -12.643 -2.892 1.00 83.25 99 VAL A N 1
ATOM 794 C CA . VAL A 1 99 ? 4.589 -12.494 -4.351 1.00 83.25 99 VAL A CA 1
ATOM 795 C C . VAL A 1 99 ? 5.645 -11.446 -4.690 1.00 83.25 99 VAL A C 1
ATOM 797 O O . VAL A 1 99 ? 6.486 -11.682 -5.548 1.00 83.25 99 VAL A O 1
ATOM 800 N N . GLY A 1 100 ? 5.623 -10.302 -4.007 1.00 81.75 100 GLY A N 1
ATOM 801 C CA . GLY A 1 100 ? 6.573 -9.217 -4.236 1.00 81.75 100 GLY A CA 1
ATOM 802 C C . GLY A 1 100 ? 6.817 -8.449 -2.951 1.00 81.75 100 GLY A C 1
ATOM 803 O O . GLY A 1 100 ? 6.024 -7.577 -2.590 1.00 81.75 100 GLY A O 1
ATOM 804 N N . PHE A 1 101 ? 7.898 -8.789 -2.248 1.00 82.56 101 PHE A N 1
ATOM 805 C CA . PHE A 1 101 ? 8.214 -8.208 -0.943 1.00 82.56 101 PHE A CA 1
ATOM 806 C C . PHE A 1 101 ? 8.416 -6.691 -1.038 1.00 82.56 101 PHE A C 1
ATOM 808 O O . PHE A 1 101 ? 7.739 -5.935 -0.343 1.00 82.56 101 PHE A O 1
ATOM 815 N N . TRP A 1 102 ? 9.283 -6.240 -1.947 1.00 83.81 102 TRP A N 1
ATOM 816 C CA . TRP A 1 102 ? 9.649 -4.827 -2.096 1.00 83.81 102 TRP A CA 1
ATOM 817 C C . TRP A 1 102 ? 8.495 -3.972 -2.609 1.00 83.81 102 TRP A C 1
ATOM 819 O O . TRP A 1 102 ? 8.198 -2.918 -2.051 1.00 83.81 102 TRP A O 1
ATOM 829 N N . GLN A 1 103 ? 7.794 -4.468 -3.626 1.00 85.56 103 GLN A N 1
ATOM 830 C CA . GLN A 1 103 ? 6.605 -3.842 -4.191 1.00 85.56 103 GLN A CA 1
ATOM 831 C C . GLN A 1 103 ? 5.520 -3.677 -3.121 1.00 85.56 103 GLN A C 1
ATOM 833 O O . GLN A 1 103 ? 4.962 -2.595 -2.947 1.00 85.56 103 GLN A O 1
ATOM 838 N N . THR A 1 104 ? 5.243 -4.736 -2.357 1.00 87.69 104 THR A N 1
ATOM 839 C CA . THR A 1 104 ? 4.221 -4.693 -1.305 1.00 87.69 104 THR A CA 1
ATOM 840 C C . THR A 1 104 ? 4.636 -3.785 -0.158 1.00 87.69 104 THR A C 1
ATOM 842 O O . THR A 1 104 ? 3.792 -3.071 0.377 1.00 87.69 104 THR A O 1
ATOM 845 N N . LEU A 1 105 ? 5.921 -3.768 0.206 1.00 87.06 105 LEU A N 1
ATOM 846 C CA . LEU A 1 105 ? 6.445 -2.878 1.238 1.00 87.06 105 LEU A CA 1
ATOM 847 C C . LEU A 1 105 ? 6.279 -1.405 0.840 1.00 87.06 105 LEU A C 1
ATOM 849 O O . LEU A 1 105 ? 5.808 -0.610 1.654 1.00 87.06 105 LEU A O 1
ATOM 853 N N . ALA A 1 106 ? 6.585 -1.058 -0.414 1.00 87.50 106 ALA A N 1
ATOM 854 C CA . ALA A 1 106 ? 6.339 0.275 -0.958 1.00 87.50 106 ALA A CA 1
ATOM 855 C C . ALA A 1 106 ? 4.839 0.610 -0.967 1.00 87.50 106 ALA A C 1
ATOM 857 O O . ALA A 1 106 ? 4.424 1.659 -0.482 1.00 87.50 106 ALA A O 1
ATOM 858 N N . LEU A 1 107 ? 3.989 -0.301 -1.449 1.00 88.19 107 LEU A N 1
ATOM 859 C CA . LEU A 1 107 ? 2.539 -0.090 -1.446 1.00 88.19 107 LEU A CA 1
ATOM 860 C C . LEU A 1 107 ? 2.012 0.144 -0.031 1.00 88.19 107 LEU A C 1
ATOM 862 O O . LEU A 1 107 ? 1.207 1.049 0.183 1.00 88.19 107 LEU A O 1
ATOM 866 N N . LEU A 1 108 ? 2.470 -0.644 0.938 1.00 88.19 108 LEU A N 1
ATOM 867 C CA . LEU A 1 108 ? 2.057 -0.539 2.329 1.00 88.19 108 LEU A CA 1
ATOM 868 C C . LEU A 1 108 ? 2.499 0.793 2.946 1.00 88.19 108 LEU A C 1
ATOM 870 O O . LEU A 1 108 ? 1.673 1.458 3.567 1.00 88.19 108 LEU A O 1
ATOM 874 N N . SER A 1 109 ? 3.753 1.212 2.752 1.00 89.06 109 SER A N 1
ATOM 875 C CA . SER A 1 109 ? 4.273 2.456 3.333 1.00 89.06 109 SER A CA 1
ATOM 876 C C . SER A 1 109 ? 3.515 3.685 2.822 1.00 89.06 109 SER A C 1
ATOM 878 O O . SER A 1 109 ? 3.024 4.483 3.625 1.00 89.06 109 SER A O 1
ATOM 880 N N . PHE A 1 110 ? 3.308 3.790 1.506 1.00 90.06 110 PHE A N 1
ATOM 881 C CA . PHE A 1 110 ? 2.526 4.877 0.915 1.00 90.06 110 PHE A CA 1
ATOM 882 C C . PHE A 1 110 ? 1.039 4.801 1.286 1.00 90.06 110 PHE A C 1
ATOM 884 O O . PHE A 1 110 ? 0.416 5.834 1.533 1.00 90.06 110 PHE A O 1
ATOM 891 N N . SER A 1 111 ? 0.464 3.599 1.394 1.00 89.56 111 SER A N 1
ATOM 892 C CA . SER A 1 111 ? -0.932 3.429 1.828 1.00 89.56 111 SER A CA 1
ATOM 893 C C . SER A 1 111 ? -1.140 3.857 3.281 1.00 89.56 111 SER A C 1
ATOM 895 O O . SER A 1 111 ? -2.171 4.452 3.593 1.00 89.56 111 SER A O 1
ATOM 897 N N . ILE A 1 112 ? -0.180 3.582 4.173 1.00 87.50 112 ILE A N 1
ATOM 898 C CA . ILE A 1 112 ? -0.219 4.050 5.566 1.00 87.50 112 ILE A CA 1
ATOM 899 C C . ILE A 1 112 ? -0.150 5.577 5.599 1.00 87.50 112 ILE A C 1
ATOM 901 O O . ILE A 1 112 ? -1.003 6.199 6.232 1.00 87.50 112 ILE A O 1
ATOM 905 N N . ALA A 1 113 ? 0.808 6.177 4.884 1.00 89.12 113 ALA A N 1
ATOM 906 C CA . ALA A 1 113 ? 0.948 7.630 4.809 1.00 89.12 113 ALA A CA 1
ATOM 907 C C . ALA A 1 113 ? -0.344 8.293 4.304 1.00 89.12 113 ALA A C 1
ATOM 909 O O . ALA A 1 113 ? -0.896 9.167 4.972 1.00 89.12 113 ALA A O 1
ATOM 910 N N . TYR A 1 114 ? -0.892 7.814 3.182 1.00 88.81 114 TYR A N 1
ATOM 911 C CA . TYR A 1 114 ? -2.160 8.312 2.649 1.00 88.81 114 TYR A CA 1
ATOM 912 C C . TYR A 1 114 ? -3.326 8.090 3.619 1.00 88.81 114 TYR A C 1
ATOM 914 O O . TYR A 1 114 ? -4.146 8.983 3.811 1.00 88.81 114 TYR A O 1
ATOM 922 N N . GLY A 1 115 ? -3.406 6.918 4.256 1.00 85.88 115 GLY A N 1
ATOM 923 C CA . GLY A 1 115 ? -4.470 6.594 5.203 1.00 85.88 115 GLY A CA 1
ATOM 924 C C . GLY A 1 115 ? -4.491 7.522 6.418 1.00 85.88 115 GLY A C 1
ATOM 925 O O . GLY A 1 115 ? -5.576 7.901 6.865 1.00 85.88 115 GLY A O 1
ATOM 926 N N . ILE A 1 116 ? -3.314 7.920 6.915 1.00 85.62 116 ILE A N 1
ATOM 927 C CA . ILE A 1 116 ? -3.167 8.905 7.995 1.00 85.62 116 ILE A CA 1
ATOM 928 C C . ILE A 1 116 ? -3.566 10.297 7.507 1.00 85.62 116 ILE A C 1
ATOM 930 O O . ILE A 1 116 ? -4.397 10.937 8.145 1.00 85.62 116 ILE A O 1
ATOM 934 N N . ILE A 1 117 ? -3.053 10.744 6.358 1.00 85.38 117 ILE A N 1
ATOM 935 C CA . ILE A 1 117 ? -3.409 12.052 5.784 1.00 85.38 117 ILE A CA 1
ATOM 936 C C . ILE A 1 117 ? -4.927 12.144 5.574 1.00 85.38 117 ILE A C 1
ATOM 938 O O . ILE A 1 117 ? -5.559 13.134 5.934 1.00 85.38 117 ILE A O 1
ATOM 942 N N . SER A 1 118 ? -5.561 11.079 5.076 1.00 81.81 118 SER A N 1
ATOM 943 C CA . SER A 1 118 ? -7.008 11.069 4.866 1.00 81.81 118 SER A CA 1
ATOM 944 C C . SER A 1 118 ? -7.825 11.012 6.167 1.00 81.81 118 SER A C 1
ATOM 946 O O . SER A 1 118 ? -9.042 11.196 6.112 1.00 81.81 118 SER A O 1
ATOM 948 N N . LEU A 1 119 ? -7.222 10.698 7.326 1.00 73.12 119 LEU A N 1
ATOM 949 C CA . LEU A 1 119 ? -7.906 10.802 8.628 1.00 73.12 119 LEU A CA 1
ATOM 950 C C . LEU A 1 119 ? -8.096 12.266 9.002 1.00 73.12 119 LEU A C 1
ATOM 952 O O . LEU A 1 119 ? -9.164 12.623 9.498 1.00 73.12 119 LEU A O 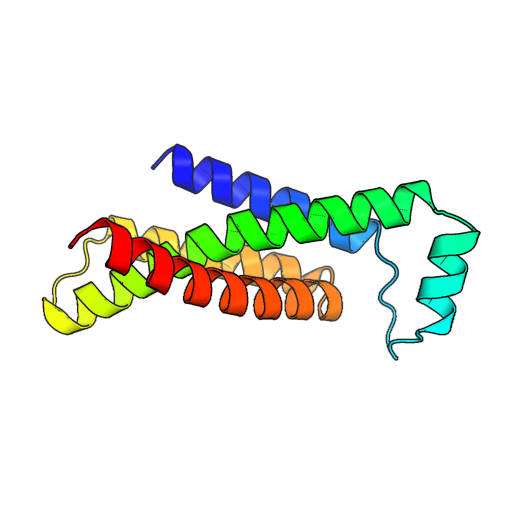1
ATOM 956 N N . ASP A 1 120 ? -7.082 13.084 8.737 1.00 72.88 120 ASP A N 1
ATOM 957 C CA . ASP A 1 120 ? -7.061 14.490 9.120 1.00 72.88 120 ASP A CA 1
ATOM 958 C C . ASP A 1 120 ? -8.136 15.281 8.358 1.00 72.88 120 ASP A C 1
ATOM 960 O O . ASP A 1 120 ? -9.043 15.848 8.968 1.00 72.88 120 ASP A O 1
ATOM 964 N N . PHE A 1 121 ? -8.185 15.126 7.028 1.00 63.16 121 PHE A N 1
ATOM 965 C CA . PHE A 1 121 ? -9.226 15.719 6.170 1.00 63.16 121 PHE A CA 1
ATOM 966 C C . PHE A 1 121 ? -10.664 15.319 6.538 1.00 63.16 121 PHE A C 1
ATOM 968 O O . PHE A 1 121 ? -11.621 16.052 6.277 1.00 63.16 121 PHE A O 1
ATOM 975 N N . ARG A 1 122 ? -10.865 14.122 7.107 1.00 62.16 122 ARG A N 1
ATOM 976 C CA . ARG 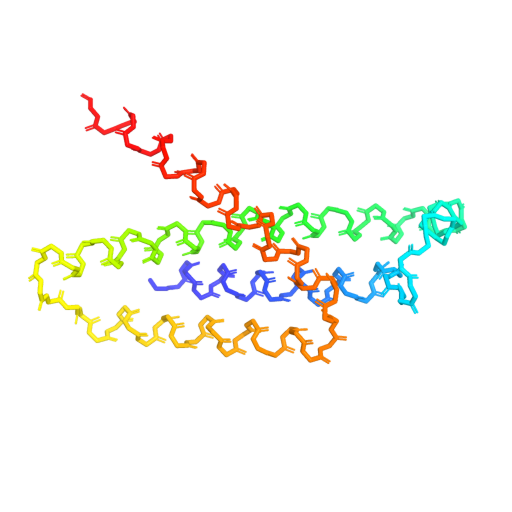A 1 122 ? -12.200 13.673 7.533 1.00 62.16 122 ARG A CA 1
ATOM 977 C C . ARG A 1 122 ? -12.626 14.340 8.836 1.00 62.16 122 ARG A C 1
ATOM 979 O O . ARG A 1 122 ? -13.820 14.552 9.020 1.00 62.16 122 ARG A O 1
ATOM 986 N N . LYS A 1 123 ? -11.683 14.623 9.734 1.00 58.00 123 LYS A N 1
ATOM 987 C CA . LYS A 1 123 ? -11.961 15.240 11.033 1.00 58.00 123 LYS A CA 1
ATOM 988 C C . LYS A 1 123 ? -12.391 16.700 10.866 1.00 58.00 123 LYS A C 1
ATOM 990 O O . LYS A 1 123 ? -13.310 17.129 11.557 1.00 58.00 123 LYS A O 1
ATOM 995 N N . GLU A 1 124 ? -11.796 17.397 9.902 1.00 56.88 124 GLU A N 1
ATOM 996 C CA . GLU A 1 124 ? -12.105 18.790 9.555 1.00 56.88 124 GLU A CA 1
ATOM 997 C C . GLU A 1 124 ? -13.519 18.966 8.965 1.00 56.88 124 GLU A C 1
ATOM 999 O O . GLU A 1 124 ? -14.222 19.893 9.332 1.00 56.88 124 GLU A O 1
ATOM 1004 N N . ASN A 1 125 ? -14.007 18.015 8.157 1.00 51.91 125 ASN A N 1
ATOM 1005 C CA . ASN A 1 125 ? -15.361 18.044 7.568 1.00 51.91 125 ASN A CA 1
ATOM 1006 C C . ASN A 1 125 ? -16.512 17.666 8.533 1.00 51.91 125 ASN A C 1
ATOM 1008 O O . ASN A 1 125 ? -17.658 17.529 8.103 1.00 51.91 125 ASN A O 1
ATOM 1012 N N . THR A 1 126 ? -16.223 17.405 9.810 1.00 51.28 126 THR A N 1
ATOM 1013 C CA . THR A 1 126 ? -17.233 17.045 10.831 1.00 51.28 126 THR A CA 1
ATOM 1014 C C . THR A 1 126 ? -17.331 18.049 11.984 1.00 51.28 126 THR A C 1
ATOM 1016 O O . THR A 1 126 ? -18.029 17.769 12.960 1.00 51.28 126 THR A O 1
ATOM 1019 N N . LEU A 1 127 ? -16.634 19.183 11.873 1.00 45.19 127 LEU A N 1
ATOM 1020 C CA . LEU A 1 127 ? -16.761 20.365 12.731 1.00 45.19 127 LEU A CA 1
ATOM 1021 C C . LEU A 1 127 ? -17.602 21.428 12.016 1.00 45.19 127 LEU A C 1
ATOM 1023 O O . LEU A 1 127 ? -18.316 22.154 12.738 1.00 45.19 127 LEU A O 1
#

Radius of gyration: 16.51 Å; chains: 1; bounding box: 39×34×48 Å

Foldseek 3Di:
DVVLVVLLVLLLVLLVLLLVLPPCDPPRDVVVVVVCCVPPVPSNVSSVVSLVSNLQSLLLVVLVLVVQVVVCVVVVDRDPVSVVSVVVSVVSLVVSCVSPVVSSVVSVVSSPVSNVVVNVVVVVVVD

pLDDT: mean 80.94, std 9.1, range [45.19, 92.38]